Protein AF-A0A2V5ZH54-F1 (afdb_monomer_lite)

Radius of gyration: 25.04 Å; chains: 1; bounding box: 66×65×65 Å

Foldseek 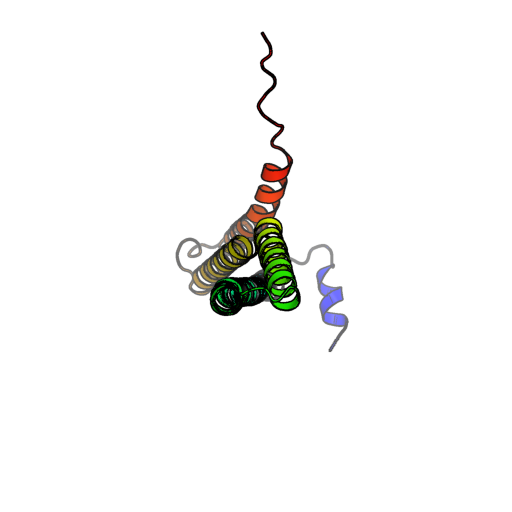3Di:
DDPVVVVVVPDPPDDQDLVNCCPPPLVVLLVVLQVLLVVLVVVLVVLVVLLVVLVVVLVVLVVVCPVPPVSVVSSVVSVVSNVVSVVVCVVVVSVVSSVLSVVLSVQSVVLVVCCVVCHPPNVDPCNSVVSVVSNVVSVVVVVVVVVVVVPDDPPDDPDD

Secondary structure (DSSP, 8-state):
--THHHHTT-STT-PPPHHHHIIIIIIHHHHHHHHHHHHHHHHHHHHHHHHHHHHHHHHHHHHH-TT-HHHHHHHHHHHHHHHHHHHHHHHH-HHHHHHHHHHHHHHHHHHHHHHHTT-TTSSSTTHHHHHHHHHHHHHHHHHHHHHHHHS---------

pLDDT: mean 86.85, std 17.22, range [42.19, 98.62]

Structure (mmCIF, N/CA/C/O backbone):
data_AF-A0A2V5ZH54-F1
#
_entry.id   AF-A0A2V5ZH54-F1
#
loop_
_atom_site.group_PDB
_atom_site.id
_atom_site.type_symbol
_atom_site.label_atom_id
_atom_site.label_alt_id
_atom_site.label_comp_id
_atom_site.label_asym_id
_atom_site.label_entity_id
_atom_site.label_seq_id
_atom_site.pdbx_PDB_ins_code
_atom_site.Cartn_x
_atom_site.Cartn_y
_atom_site.Cartn_z
_atom_site.occupancy
_atom_site.B_iso_or_equiv
_atom_site.auth_seq_id
_atom_site.auth_comp_id
_atom_site.auth_asym_id
_atom_site.auth_atom_id
_atom_site.pdbx_PDB_model_num
ATOM 1 N N . MET A 1 1 ? -28.033 -23.409 -1.731 1.00 43.50 1 MET A N 1
ATOM 2 C CA . MET A 1 1 ? -27.092 -22.358 -1.282 1.00 43.50 1 MET A CA 1
ATOM 3 C C . MET A 1 1 ? -27.855 -21.064 -1.415 1.00 43.50 1 MET A C 1
ATOM 5 O O . MET A 1 1 ? -27.975 -20.518 -2.506 1.00 43.50 1 MET A O 1
ATOM 9 N N . ASP A 1 2 ? -28.596 -20.786 -0.355 1.00 44.28 2 ASP A N 1
ATOM 10 C CA . ASP A 1 2 ? -30.007 -20.443 -0.462 1.00 44.28 2 ASP A CA 1
ATOM 11 C C . ASP A 1 2 ? -30.220 -18.938 -0.367 1.00 44.28 2 ASP A C 1
ATOM 13 O O . ASP A 1 2 ? -29.663 -18.270 0.501 1.00 44.28 2 ASP A O 1
ATOM 17 N N . ALA A 1 3 ? -31.057 -18.417 -1.265 1.00 47.09 3 ALA A N 1
ATOM 18 C CA . ALA A 1 3 ? -31.504 -17.024 -1.285 1.00 47.09 3 ALA A CA 1
ATOM 19 C C . ALA A 1 3 ? -32.241 -16.607 0.010 1.00 47.09 3 ALA A C 1
ATOM 21 O O . ALA A 1 3 ? -32.460 -15.423 0.240 1.00 47.09 3 ALA A O 1
ATOM 22 N N . GLU A 1 4 ? -32.568 -17.572 0.872 1.00 47.06 4 GLU A N 1
ATOM 23 C CA . GLU A 1 4 ? -33.178 -17.394 2.192 1.00 47.06 4 GLU A CA 1
ATOM 24 C C . GLU A 1 4 ? -32.243 -16.736 3.220 1.00 47.06 4 GLU A C 1
ATOM 26 O O . GLU A 1 4 ? -32.725 -16.087 4.141 1.00 47.06 4 GLU A O 1
ATOM 31 N N . SER A 1 5 ? -30.911 -16.831 3.072 1.00 56.66 5 SER A N 1
ATOM 32 C CA . SER A 1 5 ? -29.993 -16.246 4.068 1.00 56.66 5 SER A CA 1
ATOM 33 C C . SER A 1 5 ? -29.787 -14.736 3.908 1.00 56.66 5 SER A C 1
ATOM 35 O O . SER A 1 5 ? -29.202 -14.108 4.786 1.00 56.66 5 SER A O 1
ATOM 37 N N . GLN A 1 6 ? -30.184 -14.164 2.768 1.00 48.84 6 GLN A N 1
ATOM 38 C CA . GLN A 1 6 ? -29.915 -12.763 2.430 1.00 48.84 6 GLN A CA 1
ATOM 39 C C . GLN A 1 6 ? -31.154 -11.869 2.619 1.00 48.84 6 GLN A C 1
ATOM 41 O O . GLN A 1 6 ? -31.005 -10.670 2.842 1.00 48.84 6 GLN A O 1
ATOM 46 N N . ASP A 1 7 ? -32.356 -12.456 2.596 1.00 47.50 7 ASP A N 1
ATOM 47 C CA . ASP A 1 7 ? -33.642 -11.765 2.790 1.00 47.50 7 ASP A CA 1
ATOM 48 C C . ASP A 1 7 ? -33.967 -11.523 4.286 1.00 47.50 7 ASP A C 1
ATOM 50 O O . ASP A 1 7 ? -34.613 -10.542 4.649 1.00 47.50 7 ASP A O 1
ATOM 54 N N . ASP A 1 8 ? -33.409 -12.344 5.185 1.00 54.69 8 ASP A N 1
ATOM 55 C CA . ASP A 1 8 ? -33.613 -12.282 6.648 1.00 54.69 8 ASP A CA 1
ATOM 56 C C . ASP A 1 8 ? -32.765 -11.202 7.371 1.00 54.69 8 ASP A C 1
ATOM 58 O O . ASP A 1 8 ? -32.736 -11.112 8.603 1.00 54.69 8 ASP A O 1
ATOM 62 N N . LEU A 1 9 ? -32.038 -10.379 6.607 1.00 53.84 9 LEU A N 1
ATOM 63 C CA . LEU A 1 9 ? -31.198 -9.278 7.103 1.00 53.84 9 LEU A CA 1
ATOM 64 C C . LEU A 1 9 ? -31.911 -7.916 7.092 1.00 53.84 9 LEU A C 1
ATOM 66 O O . LEU A 1 9 ? -31.416 -6.958 7.683 1.00 53.84 9 LEU A O 1
ATOM 70 N N . LEU A 1 10 ? -33.066 -7.813 6.425 1.00 57.06 10 LEU A N 1
ATOM 71 C CA . LEU A 1 10 ? -33.800 -6.555 6.227 1.00 57.06 10 LEU A CA 1
ATOM 72 C C . LEU A 1 10 ? -35.164 -6.520 6.931 1.00 57.06 10 LEU A C 1
ATOM 74 O O . LEU A 1 10 ? -35.981 -5.643 6.650 1.00 57.06 10 LEU A O 1
ATOM 78 N N . THR A 1 11 ? -35.423 -7.423 7.880 1.00 58.44 11 THR A N 1
ATOM 79 C CA . THR A 1 11 ? -36.588 -7.308 8.769 1.00 58.44 11 THR A CA 1
ATOM 80 C C . THR A 1 11 ? -36.415 -6.112 9.714 1.00 58.44 11 THR A C 1
ATOM 82 O O . THR A 1 11 ? -35.468 -6.106 10.511 1.00 58.44 11 THR A O 1
ATOM 85 N N . PRO A 1 12 ? -37.312 -5.106 9.689 1.00 50.66 12 PRO A N 1
ATOM 86 C CA . PRO A 1 12 ? -37.247 -3.977 10.610 1.00 50.66 12 PRO A CA 1
ATOM 87 C C . PRO A 1 12 ? -37.310 -4.473 12.064 1.00 50.66 12 PRO A C 1
ATOM 89 O O . PRO A 1 12 ? -38.326 -5.022 12.484 1.00 50.66 12 PRO A O 1
ATOM 92 N N . GLY A 1 13 ? -36.226 -4.296 12.830 1.00 61.19 13 GLY A N 1
ATOM 93 C CA . GLY A 1 13 ? -36.167 -4.614 14.266 1.00 61.19 13 GLY A CA 1
ATOM 94 C C . GLY A 1 13 ? -35.288 -5.803 14.683 1.00 61.19 13 GLY A C 1
ATOM 95 O O . GLY A 1 13 ? -35.139 -6.024 15.884 1.00 61.19 13 GLY A O 1
ATOM 96 N N . LYS A 1 14 ? -34.666 -6.544 13.754 1.00 64.19 14 LYS A N 1
ATOM 97 C CA . LYS A 1 14 ? -33.682 -7.585 14.108 1.00 64.19 14 LYS A CA 1
ATOM 98 C C . LYS A 1 14 ? -32.332 -6.935 14.431 1.00 64.19 14 LYS A C 1
ATOM 100 O O . LYS A 1 14 ? -31.718 -6.310 13.571 1.00 64.19 14 LYS A O 1
ATOM 105 N N . MET A 1 15 ? -31.882 -7.048 15.681 1.00 76.19 15 MET A N 1
ATOM 106 C CA . MET A 1 15 ? -30.532 -6.624 16.066 1.00 76.19 15 MET A CA 1
ATOM 107 C C . MET A 1 15 ? -29.517 -7.666 15.592 1.00 76.19 15 MET A C 1
ATOM 109 O O . MET A 1 15 ? -29.672 -8.849 15.893 1.00 76.19 15 MET A O 1
ATOM 113 N N . ILE A 1 16 ? -28.488 -7.222 14.867 1.00 84.75 16 ILE A N 1
ATOM 114 C CA . ILE A 1 16 ? -27.395 -8.081 14.391 1.00 84.75 16 ILE A CA 1
ATOM 115 C C . ILE A 1 16 ? -26.614 -8.603 15.603 1.00 84.75 16 ILE A C 1
ATOM 117 O O . ILE A 1 16 ? -26.221 -7.829 16.479 1.00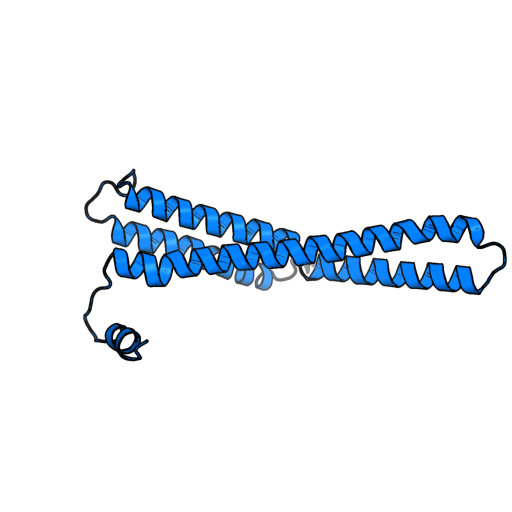 84.75 16 ILE A O 1
ATOM 121 N N . SER A 1 17 ? -26.392 -9.917 15.657 1.00 90.50 17 SER A N 1
ATOM 122 C CA . SER A 1 17 ? -25.591 -10.532 16.724 1.00 90.50 17 SER A CA 1
ATOM 123 C C . SER A 1 17 ? -24.091 -10.259 16.548 1.00 90.50 17 SER A C 1
ATOM 125 O O . SER A 1 17 ? -23.629 -9.909 15.462 1.00 90.50 17 SER A O 1
ATOM 127 N N . ALA A 1 18 ? -23.299 -10.449 17.608 1.00 91.25 18 ALA A N 1
ATOM 128 C CA . ALA A 1 18 ? -21.847 -10.279 17.527 1.00 91.25 18 ALA A CA 1
ATOM 129 C C . ALA A 1 18 ? -21.210 -11.196 16.470 1.00 91.25 18 ALA A C 1
ATOM 131 O 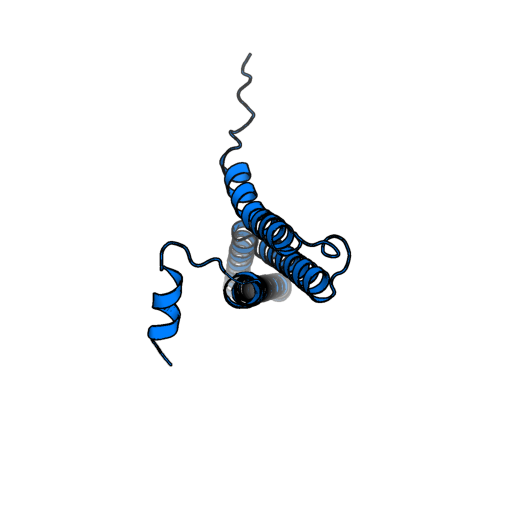O . ALA A 1 18 ? -20.409 -10.732 15.660 1.00 91.25 18 ALA A O 1
ATOM 132 N N . ASP A 1 19 ? -21.602 -12.470 16.446 1.00 92.25 19 ASP A N 1
ATOM 133 C CA . ASP A 1 19 ? -21.070 -13.457 15.502 1.00 92.25 19 ASP A CA 1
ATOM 134 C C . ASP A 1 19 ? -21.444 -13.109 14.059 1.00 92.25 19 ASP A C 1
ATOM 136 O O . ASP A 1 19 ? -20.606 -13.153 13.159 1.00 92.25 19 ASP A O 1
ATOM 140 N N . GLU A 1 20 ? -22.689 -12.680 13.846 1.00 93.31 20 GLU A N 1
ATOM 141 C CA . GLU A 1 20 ? -23.180 -12.255 12.537 1.00 93.31 20 GLU A CA 1
ATOM 142 C C . GLU A 1 20 ? -22.436 -11.018 12.021 1.00 93.31 20 GLU A C 1
ATOM 144 O O . GLU A 1 20 ? -22.013 -10.989 10.866 1.00 93.31 20 GLU A O 1
ATOM 149 N N . TYR A 1 21 ? -22.192 -10.029 12.887 1.00 94.56 21 TYR A N 1
ATOM 150 C CA . TYR A 1 21 ? -21.379 -8.863 12.546 1.00 94.56 21 TYR A CA 1
ATOM 151 C C . TYR A 1 21 ? -19.931 -9.250 12.212 1.00 94.56 21 TYR A C 1
ATOM 153 O O . TYR A 1 21 ? -19.354 -8.754 11.240 1.00 94.56 21 TYR A O 1
ATOM 161 N N . ILE A 1 22 ? -19.325 -10.141 13.003 1.00 95.50 22 ILE A N 1
ATOM 162 C CA . ILE A 1 22 ? -17.949 -10.589 12.771 1.00 95.50 22 ILE A CA 1
ATOM 163 C C . ILE A 1 22 ? -17.827 -11.280 11.414 1.00 95.50 22 ILE A C 1
ATOM 165 O O . ILE A 1 22 ? -16.897 -10.975 10.667 1.00 95.50 22 ILE A O 1
ATOM 169 N N . GLU A 1 23 ? -18.752 -12.175 11.079 1.00 93.56 23 GLU A N 1
ATOM 170 C CA . GLU A 1 23 ? -18.702 -12.908 9.817 1.00 93.56 23 GLU A CA 1
ATOM 171 C C . GLU A 1 23 ? -19.049 -12.025 8.617 1.00 93.56 23 GLU A C 1
ATOM 173 O O . GLU A 1 23 ? -18.247 -11.899 7.695 1.00 93.56 23 GLU A O 1
ATOM 178 N N . GLN A 1 24 ? -20.202 -11.356 8.633 1.00 91.69 24 GLN A N 1
ATOM 179 C CA . GLN A 1 24 ? -20.706 -10.654 7.448 1.00 91.69 24 GLN A CA 1
ATOM 180 C C . GLN A 1 24 ? -20.033 -9.302 7.205 1.00 91.69 24 GLN A C 1
ATOM 182 O O . GLN A 1 24 ? -20.015 -8.804 6.081 1.00 91.69 24 GLN A O 1
ATOM 187 N N . ARG A 1 25 ? -19.510 -8.655 8.254 1.00 94.31 25 ARG A N 1
ATOM 188 C CA . ARG A 1 25 ? -18.905 -7.324 8.136 1.00 94.31 25 ARG A CA 1
ATOM 189 C C . ARG A 1 25 ? -17.406 -7.382 8.349 1.00 94.31 25 ARG A C 1
ATOM 191 O O . ARG A 1 25 ? -16.653 -7.014 7.453 1.00 94.31 25 ARG A O 1
ATOM 198 N N . LEU A 1 26 ? -16.949 -7.822 9.518 1.00 96.69 26 LEU A N 1
ATOM 199 C CA . LEU A 1 26 ? -15.537 -7.692 9.884 1.00 96.69 26 LEU A CA 1
ATOM 200 C C . LEU A 1 26 ? -14.624 -8.598 9.042 1.00 96.69 26 LEU A C 1
ATOM 202 O O . LEU A 1 26 ? -13.627 -8.120 8.496 1.00 96.69 26 LEU A O 1
ATOM 206 N N . ASN A 1 27 ? -14.968 -9.878 8.890 1.00 97.56 27 ASN A N 1
ATOM 207 C CA . ASN A 1 27 ? -14.181 -10.837 8.109 1.00 97.56 27 ASN A CA 1
ATOM 208 C C . ASN A 1 27 ? -14.148 -10.483 6.621 1.00 97.56 27 ASN A C 1
ATOM 210 O O . ASN A 1 27 ? -13.087 -10.574 5.992 1.00 97.56 27 ASN A O 1
ATOM 214 N N . ASP A 1 28 ? -15.274 -10.030 6.075 1.00 96.56 28 ASP A N 1
ATOM 215 C CA . ASP A 1 28 ? -15.367 -9.573 4.691 1.00 96.56 28 ASP A CA 1
ATOM 216 C C . ASP A 1 28 ? -14.467 -8.359 4.438 1.00 96.56 28 ASP A C 1
ATOM 218 O O . ASP A 1 28 ? -13.713 -8.339 3.460 1.00 96.56 28 ASP A O 1
ATOM 222 N N . GLN A 1 29 ? -14.463 -7.378 5.349 1.00 96.94 29 GLN A N 1
ATOM 223 C CA . GLN A 1 29 ? -13.572 -6.220 5.244 1.00 96.94 29 GLN A CA 1
ATOM 224 C C . GLN A 1 29 ? -12.098 -6.625 5.355 1.00 96.94 29 GLN A C 1
ATOM 226 O O . GLN A 1 29 ? -11.299 -6.238 4.501 1.00 96.94 29 GLN A O 1
ATOM 231 N N . ILE A 1 30 ? -11.730 -7.452 6.340 1.00 97.94 30 ILE A N 1
ATOM 232 C CA . ILE A 1 30 ? -10.358 -7.972 6.481 1.00 97.94 30 ILE A CA 1
ATOM 233 C C . ILE A 1 30 ? -9.905 -8.648 5.179 1.00 97.94 30 ILE A C 1
ATOM 235 O O . ILE A 1 30 ? -8.837 -8.332 4.650 1.00 97.94 30 ILE A O 1
ATOM 239 N N . SER A 1 31 ? -10.737 -9.537 4.634 1.00 97.75 31 SER A N 1
ATOM 240 C CA . SER A 1 31 ? -10.437 -10.296 3.416 1.00 97.75 31 SER A CA 1
ATOM 241 C C . SER A 1 31 ? -10.290 -9.390 2.195 1.00 97.75 31 SER A C 1
ATOM 243 O O . SER A 1 31 ? -9.390 -9.586 1.368 1.00 97.75 31 SER A O 1
ATOM 245 N N . TRP A 1 32 ? -11.147 -8.373 2.079 1.00 96.56 32 TRP A N 1
ATOM 246 C CA . TRP A 1 32 ? -11.064 -7.382 1.012 1.00 96.56 32 TRP A CA 1
ATOM 247 C C . TRP A 1 32 ? -9.747 -6.605 1.074 1.00 96.56 32 TRP A C 1
ATOM 249 O O . TRP A 1 32 ? -9.029 -6.544 0.070 1.00 96.56 32 TRP A O 1
ATOM 259 N N . TYR A 1 33 ? -9.390 -6.078 2.249 1.00 96.50 33 TYR A N 1
ATOM 260 C CA . TYR A 1 33 ? -8.162 -5.311 2.453 1.00 96.50 33 TYR A CA 1
ATOM 261 C C . TYR A 1 33 ? -6.901 -6.147 2.221 1.00 96.50 33 TYR A C 1
ATOM 263 O O . TYR A 1 33 ? -5.999 -5.704 1.503 1.00 96.50 33 TYR A O 1
ATOM 271 N N . ASP A 1 34 ? -6.853 -7.378 2.733 1.00 97.31 34 ASP A N 1
ATOM 272 C CA . ASP A 1 34 ? -5.726 -8.292 2.518 1.00 97.31 34 ASP A CA 1
ATOM 273 C C . ASP A 1 34 ? -5.533 -8.598 1.025 1.00 97.31 34 ASP A C 1
ATOM 275 O O . ASP A 1 34 ? -4.432 -8.457 0.475 1.00 97.31 34 ASP A O 1
ATOM 279 N N . ARG A 1 35 ? -6.615 -8.951 0.318 1.00 97.50 35 ARG A N 1
ATOM 280 C CA . ARG A 1 35 ? -6.562 -9.241 -1.122 1.00 97.50 35 ARG A CA 1
ATOM 281 C C . ARG A 1 35 ? -6.165 -8.007 -1.931 1.00 97.50 35 ARG A C 1
ATOM 283 O O . ARG A 1 35 ? -5.374 -8.108 -2.881 1.00 97.50 35 ARG A O 1
ATOM 290 N N . LYS A 1 36 ? -6.702 -6.837 -1.579 1.00 94.75 36 LYS A N 1
ATOM 291 C CA . LYS A 1 36 ? -6.394 -5.570 -2.248 1.00 94.75 36 LYS A CA 1
ATOM 292 C C . LYS A 1 36 ? -4.938 -5.169 -2.015 1.00 94.75 36 LYS A C 1
ATOM 294 O O . LYS A 1 36 ? -4.274 -4.768 -2.976 1.00 94.75 36 LYS A O 1
ATOM 299 N N . SER A 1 37 ? -4.415 -5.347 -0.802 1.00 96.06 37 SER A N 1
ATOM 300 C CA . SER A 1 37 ? -2.997 -5.152 -0.491 1.00 96.06 37 SER A CA 1
ATOM 301 C C . SER A 1 37 ? -2.118 -6.056 -1.355 1.00 96.06 37 SER A C 1
ATOM 303 O O . SER A 1 37 ? -1.254 -5.563 -2.085 1.00 96.06 37 SER A O 1
ATOM 305 N N . GLY A 1 38 ? -2.398 -7.364 -1.378 1.00 97.31 38 GLY A N 1
ATOM 306 C CA . GLY A 1 38 ? -1.635 -8.329 -2.174 1.00 97.31 38 GLY A CA 1
ATOM 307 C C . GLY A 1 38 ? -1.625 -8.000 -3.670 1.00 97.31 38 GLY A C 1
ATOM 308 O O . GLY A 1 38 ? -0.578 -8.045 -4.319 1.00 97.31 38 GLY A O 1
ATOM 309 N N . THR A 1 39 ? -2.771 -7.581 -4.210 1.00 96.62 39 THR A N 1
ATOM 310 C CA . THR A 1 39 ? -2.893 -7.179 -5.619 1.00 96.62 39 THR A CA 1
ATOM 311 C C . THR A 1 39 ? -2.028 -5.955 -5.933 1.00 96.62 39 THR A C 1
ATOM 313 O O . THR A 1 39 ? -1.252 -5.981 -6.888 1.00 96.62 39 THR A O 1
ATOM 316 N N . ASN A 1 40 ? -2.104 -4.898 -5.116 1.00 95.31 40 ASN A N 1
ATOM 317 C CA . ASN A 1 40 ? -1.290 -3.690 -5.301 1.00 95.31 40 ASN A CA 1
ATOM 318 C C . ASN A 1 40 ? 0.208 -3.984 -5.165 1.00 95.31 40 ASN A C 1
ATOM 320 O O . ASN A 1 40 ? 1.009 -3.514 -5.975 1.00 95.31 40 ASN A O 1
ATOM 324 N N . GLN A 1 41 ? 0.587 -4.812 -4.190 1.00 98.12 41 GLN A N 1
ATOM 325 C CA . GLN A 1 41 ? 1.972 -5.216 -3.987 1.00 98.12 41 GLN A CA 1
ATOM 326 C C . GLN A 1 41 ? 2.521 -5.973 -5.206 1.00 98.12 41 GLN A C 1
ATOM 328 O O . GLN A 1 41 ? 3.649 -5.720 -5.638 1.00 98.12 41 GLN A O 1
ATOM 333 N N . LEU A 1 42 ? 1.735 -6.890 -5.779 1.00 98.06 42 LEU A N 1
ATOM 334 C CA . LEU A 1 42 ? 2.128 -7.658 -6.958 1.00 98.06 42 LEU A CA 1
ATOM 335 C C . LEU A 1 42 ? 2.319 -6.755 -8.182 1.00 98.06 42 LEU A C 1
ATOM 337 O O . LEU A 1 42 ? 3.346 -6.854 -8.855 1.00 98.06 42 LEU A O 1
ATOM 341 N N . TRP A 1 43 ? 1.366 -5.862 -8.459 1.00 97.88 43 TRP A N 1
ATOM 342 C CA . TRP A 1 43 ? 1.470 -4.915 -9.572 1.00 97.88 43 TRP A CA 1
ATOM 343 C C . 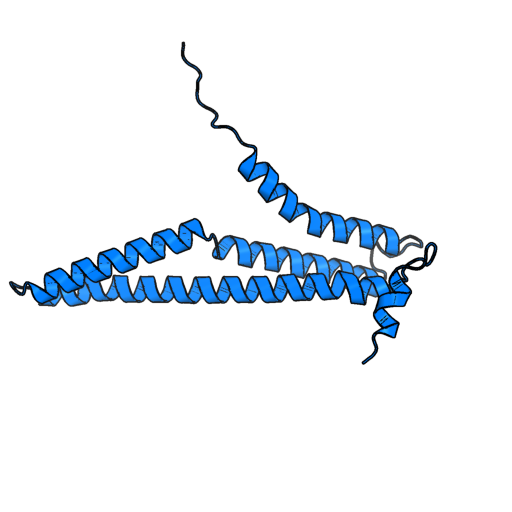TRP A 1 43 ? 2.656 -3.968 -9.414 1.00 97.88 43 TRP A C 1
ATOM 345 O O . TRP A 1 43 ? 3.414 -3.788 -10.367 1.00 97.88 43 TRP A O 1
ATOM 355 N N . PHE A 1 44 ? 2.877 -3.439 -8.207 1.00 97.75 44 PHE A N 1
ATOM 356 C CA . PHE A 1 44 ? 4.033 -2.598 -7.914 1.00 97.75 44 PHE A CA 1
ATOM 357 C C . PHE A 1 44 ? 5.345 -3.327 -8.214 1.00 97.75 44 PHE A C 1
ATOM 359 O O . PHE A 1 44 ? 6.180 -2.815 -8.957 1.00 97.75 44 PHE A O 1
ATOM 366 N N . LYS A 1 45 ? 5.515 -4.546 -7.681 1.00 97.81 45 LYS A N 1
ATOM 367 C CA . LYS A 1 45 ? 6.731 -5.346 -7.884 1.00 97.81 45 LYS A CA 1
ATOM 368 C C . LYS A 1 45 ? 6.958 -5.673 -9.360 1.00 97.81 45 LYS A C 1
ATOM 370 O O . LYS A 1 45 ? 8.089 -5.581 -9.822 1.00 97.81 45 LYS A O 1
ATOM 375 N N . ARG A 1 46 ? 5.900 -6.014 -10.105 1.00 98.31 46 ARG A N 1
ATOM 376 C CA . ARG A 1 46 ? 5.983 -6.310 -11.546 1.00 98.31 46 ARG A CA 1
ATOM 377 C C . ARG A 1 46 ? 6.431 -5.098 -12.357 1.00 98.31 46 ARG A C 1
ATOM 379 O O . ARG A 1 46 ? 7.374 -5.216 -13.133 1.00 98.31 46 ARG A O 1
ATOM 386 N N . LEU A 1 47 ? 5.789 -3.946 -12.154 1.00 98.00 47 LEU A N 1
ATOM 387 C CA . LEU A 1 47 ? 6.145 -2.706 -12.845 1.00 98.00 47 LEU A CA 1
ATOM 388 C C . LEU A 1 47 ? 7.567 -2.267 -12.491 1.00 98.00 47 LEU A C 1
ATOM 390 O O . LEU A 1 47 ? 8.368 -2.016 -13.385 1.00 98.00 47 LEU A O 1
ATOM 394 N N . ARG A 1 48 ? 7.916 -2.263 -11.200 1.00 98.31 48 ARG A N 1
ATOM 395 C CA . ARG A 1 48 ? 9.256 -1.877 -10.750 1.00 98.31 48 ARG A CA 1
ATOM 396 C C . ARG A 1 48 ? 10.338 -2.804 -11.304 1.00 98.31 48 ARG A C 1
ATOM 398 O O . ARG A 1 48 ? 11.393 -2.337 -11.711 1.00 98.31 48 ARG A O 1
ATOM 405 N N . PHE A 1 49 ? 10.081 -4.110 -11.354 1.00 98.56 49 PHE A N 1
ATOM 406 C CA . PHE A 1 49 ? 11.013 -5.060 -11.955 1.00 98.56 49 PHE A CA 1
ATOM 407 C C . PHE A 1 49 ? 11.193 -4.810 -13.459 1.00 98.56 49 PHE A C 1
ATOM 409 O O . PHE A 1 49 ? 12.324 -4.762 -13.935 1.00 98.56 49 PHE A O 1
ATOM 416 N N . ALA A 1 50 ? 10.099 -4.596 -14.198 1.00 98.31 50 ALA A N 1
ATOM 417 C CA . ALA A 1 50 ? 10.156 -4.291 -15.627 1.00 98.31 50 ALA A CA 1
ATOM 418 C C . ALA A 1 50 ? 10.935 -2.995 -15.917 1.00 98.31 50 ALA A C 1
ATOM 420 O O . ALA A 1 50 ? 11.752 -2.965 -16.835 1.00 98.31 50 ALA A O 1
ATOM 421 N N . GLU A 1 51 ? 10.734 -1.953 -15.107 1.00 98.56 51 GLU A N 1
ATOM 422 C CA . GLU A 1 51 ? 11.486 -0.696 -15.182 1.00 98.56 51 GLU A CA 1
ATOM 423 C C . GLU A 1 51 ? 12.987 -0.911 -14.957 1.00 98.56 51 GLU A C 1
ATOM 425 O O . GLU A 1 51 ? 13.793 -0.435 -15.751 1.00 98.56 51 GLU A O 1
ATOM 430 N N . ILE A 1 52 ? 13.368 -1.665 -13.917 1.00 98.50 52 ILE A N 1
ATOM 431 C CA . ILE A 1 52 ? 14.774 -1.968 -13.608 1.00 98.50 52 ILE A CA 1
ATOM 432 C C . ILE A 1 52 ? 15.432 -2.722 -14.765 1.00 98.50 52 ILE A C 1
ATOM 434 O O . ILE A 1 52 ? 16.541 -2.378 -15.170 1.00 98.50 52 ILE A O 1
ATOM 438 N N . VAL A 1 53 ? 14.754 -3.730 -15.323 1.00 98.50 53 VAL A N 1
ATOM 439 C CA . VAL A 1 53 ? 15.273 -4.500 -16.462 1.00 98.50 53 VAL A CA 1
ATOM 440 C C . VAL A 1 53 ? 15.443 -3.603 -17.690 1.00 98.50 53 VAL A C 1
ATOM 442 O O . VAL A 1 53 ? 16.510 -3.612 -18.301 1.00 98.50 53 VAL A O 1
ATOM 445 N N . ALA A 1 54 ? 14.440 -2.787 -18.026 1.00 98.06 54 ALA A N 1
ATOM 446 C CA . ALA A 1 54 ? 14.524 -1.840 -19.138 1.00 98.06 54 ALA A CA 1
ATOM 447 C C . ALA A 1 54 ? 15.674 -0.836 -18.947 1.00 98.06 54 ALA A C 1
ATOM 449 O O . ALA A 1 54 ? 16.462 -0.615 -19.867 1.00 98.06 54 ALA A O 1
ATOM 450 N N . ALA A 1 55 ? 15.821 -0.288 -17.739 1.00 98.25 55 ALA A N 1
ATOM 451 C CA . ALA A 1 55 ? 16.888 0.643 -17.397 1.00 98.25 55 ALA A CA 1
ATOM 452 C C . ALA A 1 55 ? 18.280 -0.006 -17.460 1.00 98.25 55 ALA A C 1
ATOM 454 O O . ALA A 1 55 ? 19.225 0.640 -17.904 1.00 98.25 55 ALA A O 1
ATOM 455 N N . ALA A 1 56 ? 18.416 -1.278 -17.073 1.00 98.12 56 ALA A N 1
ATOM 456 C CA . ALA A 1 56 ? 19.682 -2.012 -17.120 1.00 98.12 56 ALA A CA 1
ATOM 457 C C . ALA A 1 56 ? 20.116 -2.384 -18.550 1.00 98.12 56 ALA A C 1
ATOM 459 O O . ALA A 1 56 ? 21.313 -2.471 -18.832 1.00 98.12 56 ALA A O 1
ATOM 460 N N . ILE A 1 57 ? 19.167 -2.565 -19.474 1.00 97.75 57 ILE A N 1
ATOM 461 C CA . ILE A 1 57 ? 19.464 -2.846 -20.886 1.00 97.75 57 ILE A CA 1
ATOM 462 C C . ILE A 1 57 ? 20.071 -1.621 -21.586 1.00 97.75 57 ILE A C 1
ATOM 464 O O . ILE A 1 57 ? 20.914 -1.779 -22.468 1.00 97.75 57 ILE A O 1
ATOM 468 N N . ILE A 1 58 ? 19.705 -0.400 -21.185 1.00 97.50 58 ILE A N 1
ATOM 469 C CA . ILE A 1 58 ? 20.220 0.843 -21.785 1.00 97.50 58 ILE A CA 1
ATOM 470 C C . ILE A 1 58 ? 21.760 0.925 -21.764 1.00 97.50 58 ILE A C 1
ATOM 472 O O . ILE A 1 58 ? 22.342 1.058 -22.844 1.00 97.50 58 ILE A O 1
ATOM 476 N N . PRO A 1 59 ? 22.461 0.834 -20.613 1.00 96.75 59 PRO A N 1
ATOM 477 C CA . PRO A 1 59 ? 23.922 0.882 -20.589 1.00 96.75 59 PRO A CA 1
ATOM 478 C C . PRO A 1 59 ? 24.558 -0.318 -21.300 1.00 96.75 59 PRO A C 1
ATOM 480 O O . PRO A 1 59 ? 25.585 -0.147 -21.955 1.00 96.75 59 PRO A O 1
ATOM 483 N N . LEU A 1 60 ? 23.931 -1.501 -21.244 1.00 95.75 60 LEU A N 1
ATOM 484 C CA . LEU A 1 60 ? 24.393 -2.674 -21.988 1.00 95.75 60 LEU A CA 1
ATOM 485 C C . LEU A 1 60 ? 24.409 -2.396 -23.497 1.00 95.75 60 LEU A C 1
ATOM 487 O O . LEU A 1 60 ? 25.436 -2.580 -24.140 1.00 95.75 60 LEU A O 1
ATOM 491 N N . LEU A 1 61 ? 23.302 -1.899 -24.057 1.00 95.56 61 LEU A N 1
ATOM 492 C CA . LEU A 1 61 ? 23.207 -1.537 -25.475 1.00 95.56 61 LEU A CA 1
ATOM 493 C C . LEU A 1 61 ? 24.112 -0.359 -25.836 1.00 95.56 61 LEU A C 1
ATOM 495 O O . LEU A 1 61 ? 24.692 -0.344 -26.921 1.00 95.56 61 LEU A O 1
ATOM 499 N N . SER A 1 62 ? 24.261 0.608 -24.929 1.00 93.94 62 SER A N 1
ATOM 500 C CA . SER A 1 62 ? 25.135 1.768 -25.118 1.00 93.94 62 SER A CA 1
ATOM 501 C C . SER A 1 62 ? 26.581 1.346 -25.401 1.00 93.94 62 SER A C 1
ATOM 503 O O . SER A 1 62 ? 27.205 1.878 -26.319 1.00 93.94 62 SER A O 1
ATOM 505 N N . GLY A 1 63 ? 27.077 0.310 -24.710 1.00 92.69 63 GLY A N 1
ATOM 506 C CA . GLY A 1 63 ? 28.414 -0.250 -24.936 1.00 92.69 63 GLY A CA 1
ATOM 507 C C . GLY A 1 63 ? 28.651 -0.811 -26.346 1.00 92.69 63 GLY A C 1
ATOM 508 O O . GLY A 1 63 ? 29.790 -0.834 -26.805 1.00 92.69 63 GLY A O 1
ATOM 509 N N . PHE A 1 64 ? 27.592 -1.205 -27.062 1.00 91.50 64 PHE A N 1
ATOM 510 C CA . PHE A 1 64 ? 27.668 -1.770 -28.417 1.00 91.50 64 PHE A CA 1
ATOM 511 C C . PHE A 1 64 ? 27.120 -0.834 -29.506 1.00 91.50 64 PHE A C 1
ATOM 513 O O . PHE A 1 64 ? 27.076 -1.214 -30.676 1.00 91.50 64 PHE A O 1
ATOM 520 N N . ALA A 1 65 ? 26.688 0.384 -29.159 1.00 88.12 65 ALA A N 1
ATOM 521 C CA . ALA A 1 65 ? 25.936 1.240 -30.076 1.00 88.12 65 ALA A CA 1
ATOM 522 C C . ALA A 1 65 ? 26.740 1.678 -31.311 1.00 88.12 65 ALA A C 1
ATOM 524 O O . ALA A 1 65 ? 26.188 1.712 -32.412 1.00 88.12 65 ALA A O 1
ATOM 525 N N . GLY A 1 66 ? 28.031 2.001 -31.152 1.00 87.31 66 GLY A N 1
ATOM 526 C CA . GLY A 1 66 ? 28.900 2.456 -32.244 1.00 87.31 66 GLY A CA 1
ATOM 527 C C . GLY A 1 66 ? 28.217 3.485 -33.163 1.00 87.31 66 GLY A C 1
ATOM 528 O O . GLY A 1 66 ? 27.654 4.484 -32.707 1.00 87.31 66 GLY A O 1
ATOM 529 N N . GLN A 1 67 ? 28.218 3.216 -34.474 1.00 87.75 67 GLN A N 1
ATOM 530 C CA . GLN A 1 67 ? 27.441 3.980 -35.464 1.00 87.75 67 GLN A CA 1
ATOM 531 C C . GLN A 1 67 ? 26.086 3.339 -35.827 1.00 87.75 67 GLN A C 1
ATOM 533 O O . GLN A 1 67 ? 25.377 3.855 -36.688 1.00 87.75 67 GLN A O 1
ATOM 538 N N . SER A 1 68 ? 25.689 2.246 -35.169 1.00 94.69 68 SER A N 1
ATOM 539 C CA . SER A 1 68 ? 24.446 1.536 -35.478 1.00 94.69 68 SER A CA 1
ATOM 540 C C . SER A 1 68 ? 23.220 2.358 -35.080 1.00 94.69 68 SER A C 1
ATOM 542 O O . SER A 1 68 ? 22.928 2.553 -33.897 1.00 94.69 68 SER A O 1
ATOM 544 N N . LEU A 1 69 ? 22.468 2.825 -36.079 1.00 94.38 69 LEU A N 1
ATOM 545 C CA . LEU A 1 69 ? 21.221 3.559 -35.863 1.00 94.38 69 LEU A CA 1
ATOM 546 C C . LEU A 1 69 ? 20.175 2.695 -35.140 1.00 94.38 69 LEU A C 1
ATOM 548 O O . LEU A 1 69 ? 19.489 3.187 -34.248 1.00 94.38 69 LEU A O 1
ATOM 552 N N . SER A 1 70 ? 20.101 1.401 -35.457 1.00 95.38 70 SER A N 1
ATOM 553 C CA . SER A 1 70 ? 19.143 0.473 -34.848 1.00 95.38 70 SER A CA 1
ATOM 554 C C . SER A 1 70 ? 19.336 0.344 -33.334 1.00 95.38 70 SER A C 1
ATOM 556 O O . SER A 1 70 ? 18.359 0.354 -32.590 1.00 95.38 70 SER A O 1
ATOM 558 N N . ILE A 1 71 ? 20.588 0.290 -32.858 1.00 95.56 71 ILE A N 1
ATOM 559 C CA . ILE A 1 71 ? 20.878 0.216 -31.415 1.00 95.56 71 ILE A CA 1
ATOM 560 C C . ILE A 1 71 ? 20.513 1.536 -30.724 1.00 95.56 71 ILE A C 1
ATOM 562 O O . ILE A 1 71 ? 19.932 1.521 -29.640 1.00 95.56 71 ILE A O 1
ATOM 566 N N . LYS A 1 72 ? 20.774 2.682 -31.366 1.00 95.62 72 LYS A N 1
ATOM 567 C CA . LYS A 1 72 ? 20.378 4.001 -30.841 1.00 95.62 72 LYS A CA 1
ATOM 568 C C . LYS A 1 72 ? 18.857 4.137 -30.715 1.00 95.62 72 LYS A C 1
ATOM 570 O O . LYS A 1 72 ? 18.378 4.632 -29.698 1.00 95.62 72 LYS A O 1
ATOM 575 N N . ILE A 1 73 ? 18.102 3.653 -31.706 1.00 97.19 73 ILE A N 1
ATOM 576 C CA . ILE A 1 73 ? 16.632 3.613 -31.651 1.00 97.19 73 ILE A CA 1
ATOM 577 C C . ILE A 1 73 ? 16.162 2.703 -30.511 1.00 97.19 73 ILE A C 1
ATOM 579 O O . ILE A 1 73 ? 15.280 3.097 -29.752 1.00 97.19 73 ILE A O 1
ATOM 583 N N . ALA A 1 74 ? 16.772 1.524 -30.341 1.00 96.75 74 ALA A N 1
ATOM 584 C CA . ALA A 1 74 ? 16.433 0.615 -29.247 1.00 96.75 74 ALA A CA 1
ATOM 585 C C . ALA A 1 74 ? 16.668 1.257 -27.869 1.00 96.75 74 ALA A C 1
ATOM 587 O O . ALA A 1 74 ? 15.792 1.191 -27.011 1.00 96.75 74 ALA A O 1
ATOM 588 N N . ILE A 1 75 ? 17.801 1.942 -27.673 1.00 97.69 75 ILE A N 1
ATOM 589 C CA . ILE A 1 75 ? 18.088 2.706 -26.447 1.00 97.69 75 ILE A CA 1
ATOM 590 C C . ILE A 1 75 ? 16.995 3.750 -26.185 1.00 97.69 75 ILE A C 1
ATOM 592 O O . ILE A 1 75 ? 16.470 3.821 -25.073 1.00 97.69 75 ILE A O 1
ATOM 596 N N . GLY A 1 76 ? 16.619 4.525 -27.208 1.00 97.62 76 GLY A N 1
ATOM 597 C CA . GLY A 1 76 ? 15.539 5.508 -27.105 1.00 97.62 76 GLY A CA 1
ATOM 598 C C . GLY A 1 76 ? 14.201 4.871 -26.719 1.00 97.62 76 GLY A C 1
ATOM 599 O O . GLY A 1 76 ? 13.523 5.363 -25.819 1.00 97.62 76 GLY A O 1
ATOM 600 N N . ALA A 1 77 ? 13.853 3.736 -27.331 1.00 98.12 77 ALA A N 1
ATOM 601 C CA . ALA A 1 77 ? 12.637 2.992 -27.014 1.00 98.12 77 ALA A CA 1
ATOM 602 C C . ALA A 1 77 ? 12.619 2.497 -25.557 1.00 98.12 77 ALA A C 1
ATOM 604 O O . ALA A 1 77 ? 11.615 2.676 -24.868 1.00 98.12 77 ALA A O 1
ATOM 605 N N . PHE A 1 78 ? 13.728 1.947 -25.048 1.00 98.12 78 PHE A N 1
ATOM 606 C CA . PHE A 1 78 ? 13.835 1.574 -23.632 1.00 98.12 78 PHE A CA 1
ATOM 607 C C . PHE A 1 78 ? 13.716 2.787 -22.705 1.00 98.12 78 PHE A C 1
ATOM 609 O O . PHE A 1 78 ? 13.050 2.691 -21.677 1.00 98.12 78 PHE A O 1
ATOM 616 N N . GLY A 1 79 ? 14.282 3.938 -23.081 1.00 98.38 79 GLY A N 1
ATOM 617 C CA . GLY A 1 79 ? 14.108 5.190 -22.340 1.00 98.38 79 GLY A CA 1
ATOM 618 C C . GLY A 1 79 ? 12.638 5.611 -22.224 1.00 98.38 79 GLY A C 1
ATOM 619 O O . GLY A 1 79 ? 12.184 5.962 -21.136 1.00 98.38 79 GLY A O 1
ATOM 620 N N . VAL A 1 80 ? 11.870 5.498 -23.314 1.00 98.50 80 VAL A N 1
ATOM 621 C CA . VAL A 1 80 ? 10.417 5.750 -23.305 1.00 98.50 80 VAL A CA 1
ATOM 622 C C . VAL A 1 80 ? 9.694 4.763 -22.387 1.00 98.50 80 VAL A C 1
ATOM 624 O O . VAL A 1 80 ? 8.866 5.180 -21.579 1.00 98.50 80 VAL A O 1
ATOM 627 N N . VAL A 1 81 ? 10.022 3.469 -22.457 1.00 98.44 81 VAL A N 1
ATOM 628 C CA . VAL A 1 81 ? 9.425 2.439 -21.588 1.00 98.44 81 VAL A CA 1
ATOM 629 C C . VAL A 1 81 ? 9.690 2.734 -20.110 1.00 98.44 81 VAL A C 1
ATOM 631 O O . VAL A 1 81 ? 8.757 2.688 -19.309 1.00 98.44 81 VAL A O 1
ATOM 634 N N . VAL A 1 82 ? 10.930 3.083 -19.747 1.00 98.62 82 VAL A N 1
ATOM 635 C CA . VAL A 1 82 ? 11.291 3.467 -18.372 1.00 98.62 82 VAL A CA 1
ATOM 636 C C . VAL A 1 82 ? 10.467 4.670 -17.917 1.00 98.62 82 VAL A C 1
ATOM 638 O O . VAL A 1 82 ? 9.842 4.605 -16.861 1.00 98.62 82 VAL A O 1
ATOM 641 N N . ALA A 1 83 ? 10.400 5.734 -18.725 1.00 98.56 83 ALA A N 1
ATOM 642 C CA . ALA A 1 83 ? 9.643 6.938 -18.385 1.00 98.56 83 ALA A CA 1
ATOM 643 C C . ALA A 1 83 ? 8.150 6.642 -18.161 1.00 98.56 83 ALA A C 1
ATOM 645 O O . ALA A 1 83 ? 7.582 7.068 -17.158 1.00 98.56 83 ALA A O 1
ATOM 646 N N . VAL A 1 84 ? 7.527 5.855 -19.046 1.00 98.56 84 VAL A N 1
ATOM 647 C CA . VAL A 1 84 ? 6.113 5.468 -18.922 1.00 98.56 84 VAL A CA 1
ATOM 648 C C . VAL A 1 84 ? 5.868 4.665 -17.645 1.00 98.56 84 VAL A C 1
ATOM 650 O O . VAL A 1 84 ? 4.926 4.963 -16.909 1.00 98.56 84 VAL A O 1
ATOM 653 N N . ILE A 1 85 ? 6.705 3.666 -17.349 1.00 98.44 85 ILE A N 1
ATOM 654 C CA . ILE A 1 85 ? 6.532 2.846 -16.144 1.00 98.44 85 ILE A CA 1
ATOM 655 C C . ILE A 1 85 ? 6.742 3.686 -14.878 1.00 98.44 85 ILE A C 1
ATOM 657 O O . ILE A 1 85 ? 5.941 3.579 -13.947 1.00 98.44 85 ILE A O 1
ATOM 661 N N . ALA A 1 86 ? 7.757 4.553 -14.853 1.00 97.94 86 ALA A N 1
ATOM 662 C CA . ALA A 1 86 ? 8.006 5.468 -13.743 1.00 97.94 86 ALA A CA 1
ATOM 663 C C . ALA A 1 86 ? 6.793 6.379 -13.487 1.00 97.94 86 ALA A C 1
ATOM 665 O O . ALA A 1 86 ? 6.339 6.506 -12.347 1.00 97.94 86 ALA A O 1
ATOM 666 N N . SER A 1 87 ? 6.217 6.955 -14.550 1.00 98.06 87 SER A N 1
ATOM 667 C CA . SER A 1 87 ? 5.005 7.774 -14.460 1.00 98.06 87 SER A CA 1
ATOM 668 C C . SER A 1 87 ? 3.801 6.980 -13.955 1.00 98.06 87 SER A C 1
ATOM 670 O O . SER A 1 87 ? 3.080 7.469 -13.090 1.00 98.06 87 SER A O 1
ATOM 672 N N . LEU A 1 88 ? 3.593 5.747 -14.427 1.00 97.44 88 LEU A N 1
ATOM 673 C CA . LEU A 1 88 ? 2.514 4.883 -13.932 1.00 97.44 88 LEU A CA 1
ATOM 674 C C . LEU A 1 88 ? 2.689 4.538 -12.450 1.00 97.44 88 LEU A C 1
ATOM 676 O O . LEU A 1 88 ? 1.720 4.570 -11.696 1.00 97.44 88 LEU A O 1
ATOM 680 N N . LEU A 1 89 ? 3.912 4.238 -12.010 1.00 96.56 89 LEU A N 1
ATOM 681 C CA . LEU A 1 89 ? 4.211 3.952 -10.606 1.00 96.56 89 LEU A CA 1
ATOM 682 C C . LEU A 1 89 ? 3.938 5.161 -9.703 1.00 96.56 89 LEU A C 1
ATOM 684 O O . LEU A 1 89 ? 3.387 4.983 -8.616 1.00 96.56 89 LEU A O 1
ATOM 688 N N . ALA A 1 90 ? 4.281 6.369 -10.161 1.00 94.88 90 ALA A N 1
ATOM 689 C CA . ALA A 1 90 ? 3.995 7.612 -9.448 1.00 94.88 90 ALA A CA 1
ATOM 690 C C . ALA A 1 90 ? 2.491 7.931 -9.415 1.00 94.88 90 ALA A C 1
ATOM 692 O O . ALA A 1 90 ? 1.965 8.312 -8.373 1.00 94.88 90 ALA A O 1
ATOM 693 N N . LEU A 1 91 ? 1.790 7.732 -10.535 1.00 94.56 91 LEU A N 1
ATOM 694 C CA . LEU A 1 91 ? 0.366 8.036 -10.667 1.00 94.56 91 LEU A CA 1
ATOM 695 C C . LEU A 1 91 ? -0.512 7.081 -9.852 1.00 94.56 91 LEU A C 1
ATOM 697 O O . LEU A 1 91 ? -1.432 7.513 -9.167 1.00 94.56 91 LEU A O 1
ATOM 701 N N . LEU A 1 92 ? -0.233 5.778 -9.932 1.00 93.56 92 LEU A N 1
ATOM 702 C CA . LEU A 1 92 ? -1.069 4.748 -9.315 1.00 93.56 92 LEU A CA 1
ATOM 703 C C . LEU A 1 92 ? -0.804 4.571 -7.818 1.00 93.56 92 LEU A C 1
ATOM 705 O O . LEU A 1 92 ? -1.567 3.862 -7.169 1.00 93.56 92 LEU A O 1
ATOM 709 N N . ARG A 1 93 ? 0.294 5.131 -7.284 1.00 94.12 93 ARG A N 1
ATOM 710 C CA . ARG A 1 93 ? 0.681 5.079 -5.857 1.00 94.12 93 ARG A CA 1
ATOM 711 C C . ARG A 1 93 ? 0.538 3.683 -5.234 1.00 94.12 93 ARG A C 1
ATOM 713 O O . ARG A 1 93 ? 0.225 3.531 -4.055 1.00 94.12 93 ARG A O 1
ATOM 720 N N . LEU A 1 94 ? 0.810 2.639 -6.026 1.00 93.50 94 LEU A N 1
ATOM 721 C CA . LEU A 1 94 ? 0.564 1.242 -5.647 1.00 93.50 94 LEU A CA 1
ATOM 722 C C . LEU A 1 94 ? 1.280 0.872 -4.344 1.00 93.50 94 LEU A C 1
ATOM 724 O O . LEU A 1 94 ? 0.730 0.108 -3.554 1.00 93.50 94 LEU A O 1
ATOM 728 N N . GLN A 1 95 ? 2.485 1.424 -4.123 1.00 94.12 95 GLN A N 1
ATOM 729 C CA . GLN A 1 95 ? 3.275 1.219 -2.906 1.00 94.12 95 GLN A CA 1
ATOM 730 C C . GLN A 1 95 ? 2.536 1.684 -1.649 1.00 94.12 95 GLN A C 1
ATOM 732 O O . GLN A 1 95 ? 2.471 0.968 -0.656 1.00 94.12 95 GLN A O 1
ATOM 737 N N . GLU A 1 96 ? 1.989 2.890 -1.695 1.00 93.44 96 GLU A N 1
ATOM 738 C CA . GLU A 1 96 ? 1.290 3.484 -0.562 1.00 93.44 96 GLU A CA 1
ATOM 739 C C . GLU A 1 96 ? -0.015 2.739 -0.295 1.00 93.44 96 GLU A C 1
ATOM 741 O O . GLU A 1 96 ? -0.301 2.377 0.845 1.00 93.44 96 GLU A O 1
ATOM 746 N N . HIS A 1 97 ? -0.748 2.404 -1.361 1.00 92.94 97 HIS A N 1
ATOM 747 C CA . HIS A 1 97 ? -1.982 1.636 -1.261 1.00 92.94 97 HIS A CA 1
ATOM 748 C C . HIS A 1 97 ? -1.774 0.265 -0.613 1.00 92.94 97 HIS A C 1
ATOM 750 O O . HIS A 1 97 ? -2.503 -0.067 0.316 1.00 92.94 97 HIS A O 1
ATOM 756 N N . TRP A 1 98 ? -0.783 -0.539 -1.029 1.00 94.44 98 TRP A N 1
ATOM 757 C CA . TRP A 1 98 ? -0.617 -1.863 -0.405 1.00 94.44 98 TRP A CA 1
ATOM 758 C C . TRP A 1 98 ? -0.207 -1.783 1.068 1.00 94.44 98 TRP A C 1
ATOM 760 O O . TRP A 1 98 ? -0.648 -2.629 1.848 1.00 94.44 98 TRP A O 1
ATOM 770 N N . ILE A 1 99 ? 0.600 -0.786 1.452 1.00 95.06 99 ILE A N 1
ATOM 771 C CA . ILE A 1 99 ? 1.000 -0.567 2.849 1.00 95.06 99 ILE A CA 1
ATOM 772 C C . ILE A 1 99 ? -0.215 -0.154 3.681 1.00 95.06 99 ILE A C 1
ATOM 774 O O . ILE A 1 99 ? -0.460 -0.767 4.717 1.00 95.06 99 ILE A O 1
ATOM 778 N N . SER A 1 100 ? -0.988 0.828 3.206 1.00 94.00 100 SER A N 1
ATOM 779 C CA . SER A 1 100 ? -2.186 1.312 3.898 1.00 94.00 100 SER A CA 1
ATOM 780 C C . SER A 1 100 ? -3.213 0.193 4.084 1.00 94.00 100 SER A C 1
ATOM 782 O O . SER A 1 100 ? -3.589 -0.120 5.210 1.00 94.00 100 SER A O 1
ATOM 784 N N . TYR A 1 101 ? -3.547 -0.530 3.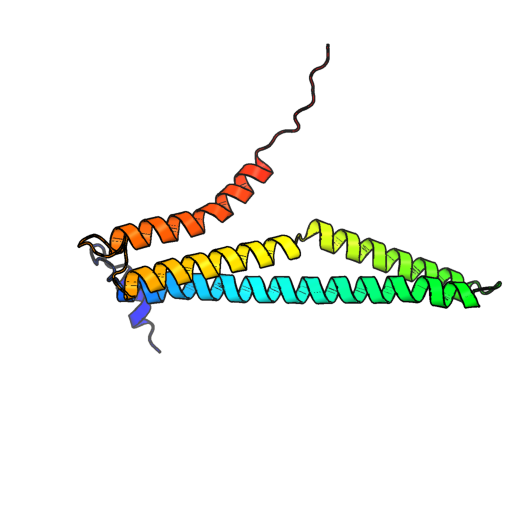009 1.00 95.19 101 TYR A N 1
ATOM 785 C CA . TYR A 1 101 ? -4.490 -1.650 3.070 1.00 95.19 101 TYR A CA 1
ATOM 786 C C . TYR A 1 101 ? -4.050 -2.752 4.029 1.00 95.19 101 TYR A C 1
ATOM 788 O O . TYR A 1 101 ? -4.874 -3.300 4.757 1.00 95.19 101 TYR A O 1
ATOM 796 N N . ARG A 1 102 ? -2.750 -3.066 4.070 1.00 96.38 102 ARG A N 1
ATOM 797 C CA . ARG A 1 102 ? -2.227 -4.052 5.018 1.00 96.38 102 ARG A CA 1
ATOM 798 C C . ARG A 1 102 ? -2.327 -3.550 6.453 1.00 96.38 102 ARG A C 1
ATOM 800 O O . ARG A 1 102 ? -2.714 -4.315 7.324 1.00 96.38 102 ARG A O 1
ATOM 807 N N . ALA A 1 103 ? -1.997 -2.286 6.703 1.00 96.06 103 ALA A N 1
ATOM 808 C CA . ALA A 1 103 ? -2.120 -1.699 8.032 1.00 96.06 103 ALA A CA 1
ATOM 809 C C . ALA A 1 103 ? -3.578 -1.725 8.522 1.00 96.06 103 ALA A C 1
ATOM 811 O O . ALA A 1 103 ? -3.823 -2.119 9.659 1.00 96.06 103 ALA A O 1
ATOM 812 N N . THR A 1 104 ? -4.539 -1.388 7.656 1.00 96.25 104 THR A N 1
ATOM 813 C CA . THR A 1 104 ? -5.973 -1.468 7.967 1.00 96.25 104 THR A CA 1
ATOM 814 C C . THR A 1 104 ? -6.409 -2.908 8.241 1.00 96.25 104 THR A C 1
ATOM 816 O O . THR A 1 104 ? -7.054 -3.155 9.256 1.00 96.25 104 THR A O 1
ATOM 819 N N . ALA A 1 105 ? -6.011 -3.877 7.407 1.00 97.06 105 ALA A N 1
ATOM 820 C CA . ALA A 1 105 ? -6.328 -5.289 7.635 1.00 97.06 105 ALA A CA 1
ATOM 821 C C . ALA A 1 105 ? -5.783 -5.801 8.978 1.00 97.06 105 ALA A C 1
ATOM 823 O O . ALA A 1 105 ? -6.506 -6.456 9.726 1.00 97.06 105 ALA A O 1
ATOM 824 N N . GLU A 1 106 ? -4.530 -5.484 9.311 1.00 98.00 106 GLU A N 1
ATOM 825 C CA . GLU A 1 106 ? -3.923 -5.879 10.586 1.00 98.00 106 GLU A CA 1
ATOM 826 C C . GLU A 1 106 ? -4.592 -5.187 11.782 1.00 98.00 106 GLU A C 1
ATOM 828 O O . GLU A 1 106 ? -4.813 -5.828 12.807 1.00 98.00 106 GLU A O 1
ATOM 833 N N . ALA A 1 107 ? -4.992 -3.918 11.652 1.00 97.56 107 ALA A N 1
ATOM 834 C CA . ALA A 1 107 ? -5.753 -3.222 12.689 1.00 97.56 107 ALA A CA 1
ATOM 835 C C . ALA A 1 107 ? -7.131 -3.867 12.921 1.00 97.56 107 ALA A C 1
ATOM 837 O O . ALA A 1 107 ? -7.513 -4.108 14.063 1.00 97.56 107 ALA A O 1
ATOM 838 N N . LEU A 1 108 ? -7.850 -4.218 11.849 1.00 98.00 108 LEU A N 1
ATOM 839 C CA . LEU A 1 108 ? -9.135 -4.919 11.937 1.00 98.00 108 LEU A CA 1
ATOM 840 C C . LEU A 1 108 ? -8.988 -6.309 12.575 1.00 98.00 108 LEU A C 1
ATOM 842 O O . LEU A 1 108 ? -9.795 -6.683 13.426 1.00 98.00 108 LEU A O 1
ATOM 846 N N . LYS A 1 109 ? -7.942 -7.066 12.212 1.00 98.38 109 LYS A N 1
ATOM 847 C CA . LYS A 1 109 ? -7.618 -8.353 12.855 1.00 98.38 109 LYS A CA 1
ATOM 848 C C . LYS A 1 109 ? -7.321 -8.173 14.340 1.00 98.38 109 LYS A C 1
ATOM 850 O O . LYS A 1 109 ? -7.782 -8.979 15.141 1.00 98.38 109 LYS A O 1
ATOM 855 N N . ALA A 1 110 ? -6.577 -7.133 14.711 1.00 98.12 110 ALA A N 1
ATOM 856 C CA . ALA A 1 110 ? -6.273 -6.845 16.106 1.00 98.12 110 ALA A CA 1
ATOM 857 C C . ALA A 1 110 ? -7.551 -6.584 16.917 1.00 98.12 110 ALA A C 1
ATOM 859 O O . ALA A 1 110 ? -7.740 -7.231 17.944 1.00 98.12 110 ALA A O 1
ATOM 860 N N . GLU A 1 111 ? -8.461 -5.729 16.434 1.00 98.06 111 GLU A N 1
ATOM 861 C CA . GLU A 1 111 ? -9.746 -5.487 17.113 1.00 98.06 111 GLU A CA 1
ATOM 862 C C . GLU A 1 111 ? -10.598 -6.766 17.190 1.00 98.06 111 GLU A C 1
ATOM 864 O O . GLU A 1 111 ? -11.152 -7.070 18.247 1.00 98.06 111 GLU A O 1
ATOM 869 N N . LYS A 1 112 ? -10.630 -7.580 16.119 1.00 98.06 112 LYS A N 1
ATOM 870 C CA . LYS A 1 112 ? -11.292 -8.897 16.130 1.00 98.06 112 LYS A CA 1
ATOM 871 C C . LYS A 1 112 ? -10.749 -9.784 17.250 1.00 98.06 112 LYS A C 1
ATOM 873 O O . LYS A 1 112 ? -11.526 -10.354 18.011 1.00 98.06 112 LYS A O 1
ATOM 878 N N . PHE A 1 113 ? -9.427 -9.934 17.341 1.00 97.94 113 PHE A N 1
ATOM 879 C CA . PHE A 1 113 ? -8.819 -10.807 18.342 1.00 97.94 113 PHE A CA 1
ATOM 880 C C . PHE A 1 113 ? -9.040 -10.289 19.757 1.00 97.94 113 PHE A C 1
ATOM 882 O O . PHE A 1 113 ? -9.435 -11.079 20.605 1.00 97.94 113 PHE A O 1
ATOM 889 N N . LEU A 1 114 ? -8.863 -8.987 19.998 1.00 97.94 114 LEU A N 1
ATOM 890 C CA . LEU A 1 114 ? -9.108 -8.385 21.310 1.00 97.94 114 LEU A CA 1
ATOM 891 C C . LEU A 1 114 ? -10.555 -8.602 21.775 1.00 97.94 114 LEU A C 1
ATOM 893 O O . LEU A 1 114 ? -10.776 -8.908 22.947 1.00 97.94 114 LEU A O 1
ATOM 897 N N . PHE A 1 115 ? -11.526 -8.481 20.864 1.00 97.56 115 PHE A N 1
ATOM 898 C CA . PHE A 1 115 ? -12.931 -8.756 21.156 1.00 97.56 115 PHE A CA 1
ATOM 899 C C . PHE A 1 115 ? -13.164 -10.231 21.497 1.00 97.56 115 PHE A C 1
ATOM 901 O O . PHE A 1 115 ? -13.746 -10.541 22.535 1.00 97.56 115 PHE A O 1
ATOM 908 N N . LEU A 1 116 ? -12.659 -11.148 20.665 1.00 96.69 116 LEU A N 1
ATOM 909 C CA . LEU A 1 116 ? -12.826 -12.592 20.866 1.00 96.69 116 LEU A CA 1
ATOM 910 C C . LEU A 1 116 ? -12.152 -13.104 22.145 1.00 96.69 116 LEU A C 1
ATOM 912 O O . LEU A 1 116 ? -12.629 -14.064 22.745 1.00 96.69 116 LEU A O 1
ATOM 916 N N . THR A 1 117 ? -11.056 -12.478 22.575 1.00 97.00 117 THR A N 1
ATOM 917 C CA . THR A 1 117 ? -10.358 -12.832 23.819 1.00 97.00 117 THR A CA 1
ATOM 918 C C . THR A 1 117 ? -10.855 -12.051 25.034 1.00 97.00 117 THR A C 1
ATOM 920 O O . THR A 1 117 ? -10.245 -12.166 26.097 1.00 97.00 117 THR A O 1
ATOM 923 N N . GLN A 1 118 ? -11.911 -11.236 24.890 1.00 95.50 118 GLN A N 1
ATOM 924 C CA . GLN A 1 118 ? -12.449 -10.362 25.944 1.00 95.50 118 GLN A CA 1
ATOM 925 C C . GLN A 1 118 ? -11.357 -9.532 26.639 1.00 95.50 118 GLN A C 1
ATOM 927 O O . GLN A 1 118 ? -11.389 -9.274 27.841 1.00 95.50 118 GLN A O 1
ATOM 932 N N . THR A 1 119 ? -10.330 -9.150 25.880 1.00 96.38 119 THR A N 1
ATOM 933 C CA . THR A 1 119 ? -9.216 -8.343 26.376 1.00 96.38 119 THR A CA 1
ATOM 934 C C . THR A 1 119 ? -9.607 -6.876 26.330 1.00 96.38 119 THR A C 1
ATOM 936 O O . THR A 1 119 ? -10.343 -6.463 25.436 1.00 96.38 119 THR A O 1
ATOM 939 N N . GLN A 1 120 ? -9.091 -6.066 27.261 1.00 93.19 120 GLN A N 1
ATOM 940 C CA . GLN A 1 120 ? -9.309 -4.619 27.239 1.00 93.19 120 GLN A CA 1
ATOM 941 C C . GLN A 1 120 ? -9.091 -4.040 25.830 1.00 93.19 120 GLN A C 1
ATOM 943 O O . GLN A 1 120 ? -8.061 -4.318 25.211 1.00 93.19 120 GLN A O 1
ATOM 948 N N . PRO A 1 121 ? -10.035 -3.230 25.316 1.00 94.56 121 PRO A N 1
ATOM 949 C CA . PRO A 1 121 ? -11.170 -2.611 26.020 1.00 94.56 121 PRO A CA 1
ATOM 950 C C . PRO A 1 121 ? -12.502 -3.401 25.977 1.00 94.56 121 PRO A C 1
ATOM 952 O O . PRO A 1 121 ? -13.546 -2.835 26.295 1.00 94.56 121 PRO A O 1
ATOM 955 N N . TYR A 1 122 ? -12.486 -4.667 25.553 1.00 96.88 122 TYR A N 1
ATOM 956 C CA . TYR A 1 122 ? -13.663 -5.524 25.350 1.00 96.88 122 TYR A CA 1
ATOM 957 C C . TYR A 1 122 ? -14.010 -6.416 26.552 1.00 96.88 122 TYR A C 1
ATOM 959 O O . TYR A 1 122 ? -14.785 -7.359 26.430 1.00 96.88 122 TYR A O 1
ATOM 967 N N . ASP A 1 123 ? -13.465 -6.110 27.725 1.00 95.25 123 ASP A N 1
ATOM 968 C CA . ASP A 1 123 ? -13.698 -6.799 29.000 1.00 95.25 123 ASP A CA 1
ATOM 969 C C . ASP A 1 123 ? -15.011 -6.373 29.699 1.00 95.25 123 ASP A C 1
ATOM 971 O O . ASP A 1 123 ? -15.198 -6.623 30.888 1.00 95.25 123 ASP A O 1
ATOM 975 N N . LYS A 1 124 ? -15.920 -5.694 28.983 1.00 91.12 124 LYS A N 1
ATOM 976 C CA . LYS A 1 124 ? -17.135 -5.052 29.521 1.00 91.12 124 LYS A CA 1
ATOM 977 C C . LYS A 1 124 ? -18.384 -5.460 28.740 1.00 91.12 124 LYS A C 1
ATOM 979 O O . LYS A 1 124 ? -18.292 -5.882 27.593 1.00 91.12 124 LYS A O 1
ATOM 984 N N . GLU A 1 125 ? -19.559 -5.250 29.337 1.00 85.31 125 GLU A N 1
ATOM 985 C CA . GLU A 1 125 ? -20.859 -5.644 28.762 1.00 85.31 125 GLU A CA 1
ATOM 986 C C . GLU A 1 125 ? -21.158 -5.009 27.388 1.00 85.31 125 GLU A C 1
ATOM 988 O O . GLU A 1 125 ? -21.810 -5.637 26.560 1.00 85.31 125 GLU A O 1
ATOM 993 N N . ASP A 1 126 ? -20.632 -3.812 27.100 1.00 90.62 126 ASP A N 1
ATOM 994 C CA . ASP A 1 126 ? -20.884 -3.083 25.843 1.00 90.62 126 ASP A CA 1
ATOM 995 C C . ASP A 1 126 ? -19.810 -3.304 24.751 1.00 90.62 126 ASP A C 1
ATOM 997 O O . ASP A 1 126 ? -19.580 -2.471 23.869 1.00 90.62 126 ASP A O 1
ATOM 1001 N N . ALA A 1 127 ? -19.099 -4.435 24.816 1.00 93.94 127 ALA A N 1
ATOM 1002 C CA . ALA A 1 127 ? -17.976 -4.741 23.929 1.00 93.94 127 ALA A CA 1
ATOM 1003 C C . ALA A 1 127 ? -18.343 -4.705 22.433 1.00 93.94 127 ALA A C 1
ATOM 1005 O O . ALA A 1 127 ? -17.531 -4.267 21.615 1.00 93.94 127 ALA A O 1
ATOM 1006 N N . LEU A 1 128 ? -19.558 -5.135 22.064 1.00 94.69 128 LEU A N 1
ATOM 1007 C CA . LEU A 1 128 ? -19.984 -5.184 20.662 1.00 94.69 128 LEU A CA 1
ATOM 1008 C C . LEU A 1 128 ? -20.151 -3.782 20.064 1.00 94.69 128 LEU A C 1
ATOM 1010 O O . LEU A 1 128 ? -19.624 -3.526 18.983 1.00 94.69 128 LEU A O 1
ATOM 1014 N N . HIS A 1 129 ? -20.815 -2.850 20.756 1.00 93.88 129 HIS A N 1
ATOM 1015 C CA . HIS A 1 129 ? -20.947 -1.476 20.256 1.00 93.88 129 HIS A CA 1
ATOM 1016 C C . HIS A 1 129 ? -19.581 -0.810 20.105 1.00 93.88 129 HIS A C 1
ATOM 1018 O O . HIS A 1 129 ? -19.325 -0.147 19.097 1.00 93.88 129 HIS A O 1
ATOM 1024 N N . LEU A 1 130 ? -18.675 -1.034 21.062 1.00 96.19 130 LEU A N 1
ATOM 1025 C CA . LEU A 1 130 ? -17.311 -0.524 20.970 1.00 96.19 130 LEU A CA 1
ATOM 1026 C C . LEU A 1 130 ? -16.552 -1.119 19.773 1.00 96.19 130 LEU A C 1
ATOM 1028 O O . LEU A 1 130 ? -15.813 -0.399 19.098 1.00 96.19 130 LEU A O 1
ATOM 1032 N N . LEU A 1 131 ? -16.738 -2.413 19.485 1.00 96.94 131 LEU A N 1
ATOM 1033 C CA . LEU A 1 131 ? -16.135 -3.072 18.325 1.00 96.94 131 LEU A CA 1
ATOM 1034 C C . LEU A 1 131 ? -16.637 -2.432 17.034 1.00 96.94 131 LEU A C 1
ATOM 1036 O O . LEU A 1 131 ? -15.825 -2.041 16.198 1.00 96.94 131 LEU A O 1
ATOM 1040 N N . VAL A 1 132 ? -17.955 -2.278 16.899 1.00 96.12 132 VAL A N 1
ATOM 1041 C CA . VAL A 1 132 ? -18.578 -1.662 15.722 1.00 96.12 132 VAL A CA 1
ATOM 1042 C C . VAL A 1 132 ? -18.047 -0.245 15.513 1.00 96.12 132 VAL A C 1
ATOM 1044 O O . VAL A 1 132 ? -17.584 0.077 14.422 1.00 96.12 132 VAL A O 1
ATOM 1047 N N . GLN A 1 133 ? -18.019 0.583 16.561 1.00 95.44 133 GLN A N 1
ATOM 1048 C CA . GLN A 1 133 ? -17.501 1.951 16.474 1.00 95.44 133 GLN A CA 1
ATOM 1049 C C . GLN A 1 133 ? -16.046 1.999 15.997 1.00 95.44 133 GLN A C 1
ATOM 1051 O O . GLN A 1 133 ? -15.703 2.806 15.133 1.00 95.44 133 GLN A O 1
ATOM 1056 N N . ARG A 1 134 ? -15.180 1.140 16.545 1.00 96.25 134 ARG A N 1
ATOM 1057 C CA . ARG A 1 134 ? -13.757 1.107 16.182 1.00 96.25 134 ARG A CA 1
ATOM 1058 C C . ARG A 1 134 ? -13.530 0.593 14.769 1.00 96.25 134 ARG A C 1
ATOM 1060 O O . ARG A 1 134 ? -12.753 1.193 14.031 1.00 96.25 134 ARG A O 1
ATOM 1067 N N . VAL A 1 135 ? -14.230 -0.470 14.379 1.00 96.44 135 VAL A N 1
ATOM 1068 C CA . VAL A 1 135 ? -14.174 -1.013 13.018 1.00 96.44 135 VAL A CA 1
ATOM 1069 C C . VAL A 1 135 ? -14.634 0.043 12.016 1.00 96.44 135 VAL A C 1
ATOM 1071 O O . VAL A 1 135 ? -13.874 0.384 11.116 1.00 96.44 135 VAL A O 1
ATOM 1074 N N . GLU A 1 136 ? -15.808 0.646 12.196 1.00 94.50 136 GLU A N 1
ATOM 1075 C CA . GLU A 1 136 ? -16.317 1.654 11.255 1.00 94.50 136 GLU A CA 1
ATOM 1076 C C . GLU A 1 136 ? -15.450 2.928 11.231 1.00 94.50 136 GLU A C 1
ATOM 1078 O O . GLU A 1 136 ? -15.289 3.551 10.177 1.00 94.50 136 GLU A O 1
ATOM 1083 N N . ALA A 1 137 ? -14.797 3.284 12.344 1.00 94.31 137 ALA A N 1
ATOM 1084 C CA . ALA A 1 137 ? -13.802 4.356 12.368 1.00 94.31 137 ALA A CA 1
ATOM 1085 C C . ALA A 1 137 ? -12.546 4.014 11.543 1.00 94.31 137 ALA A C 1
ATOM 1087 O O . ALA A 1 137 ? -12.047 4.873 10.810 1.00 94.31 137 ALA A O 1
ATOM 1088 N N . LEU A 1 138 ? -12.046 2.773 11.621 1.00 94.19 138 LEU A N 1
ATOM 1089 C CA . LEU A 1 138 ? -10.926 2.300 10.796 1.00 94.19 138 LEU A CA 1
ATOM 1090 C C . LEU A 1 138 ? -11.285 2.332 9.304 1.00 94.19 138 LEU A C 1
ATOM 1092 O O . LEU A 1 138 ? -10.496 2.833 8.504 1.00 94.19 138 LEU A O 1
ATOM 1096 N N . LEU A 1 139 ? -12.489 1.880 8.944 1.00 91.81 139 LEU A N 1
ATOM 1097 C CA . LEU A 1 139 ? -12.982 1.878 7.561 1.00 91.81 139 LEU A CA 1
ATOM 1098 C C . LEU A 1 139 ? -13.182 3.304 7.012 1.00 91.81 139 LEU A C 1
ATOM 1100 O O . LEU A 1 139 ? -12.841 3.601 5.868 1.00 91.81 139 LEU A O 1
ATOM 1104 N N . SER A 1 140 ? -13.681 4.225 7.840 1.00 85.94 140 SER A N 1
ATOM 1105 C CA . SER A 1 140 ? -13.941 5.619 7.440 1.00 85.94 140 SER A CA 1
ATOM 1106 C C . SER A 1 140 ? -12.669 6.450 7.235 1.00 85.94 140 SER A C 1
ATOM 1108 O O . SER A 1 140 ? -12.681 7.469 6.529 1.00 85.94 140 SER A O 1
ATOM 1110 N N . LYS A 1 141 ? -11.552 6.032 7.840 1.00 76.69 141 LYS A N 1
ATOM 1111 C CA . LYS A 1 141 ? -10.273 6.746 7.771 1.00 76.69 141 L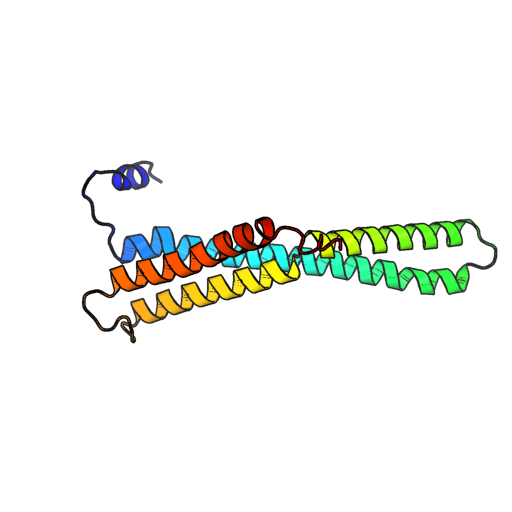YS A CA 1
ATOM 1112 C C . LYS A 1 141 ? -9.744 6.847 6.336 1.00 76.69 141 LYS A C 1
ATOM 1114 O O . LYS A 1 141 ? -9.242 7.902 5.956 1.00 76.69 141 LYS A O 1
ATOM 1119 N N . GLU A 1 142 ? -9.947 5.817 5.517 1.00 63.50 142 GLU A N 1
ATOM 1120 C CA . GLU A 1 142 ? -9.541 5.833 4.104 1.00 63.50 142 GLU A CA 1
ATOM 1121 C C . GLU A 1 142 ? -10.378 6.781 3.242 1.00 63.50 142 GLU A C 1
ATOM 1123 O O . GLU A 1 142 ? -9.841 7.490 2.390 1.00 63.50 142 GLU A O 1
ATOM 1128 N N . SER A 1 143 ? -11.689 6.850 3.486 1.00 59.56 143 SER A N 1
ATOM 1129 C CA . SER A 1 143 ? -12.580 7.749 2.741 1.00 59.56 143 SER A CA 1
ATOM 1130 C C . SER A 1 143 ? -12.239 9.224 3.012 1.00 59.56 143 SER A C 1
ATOM 1132 O O . SER A 1 143 ? -12.282 10.081 2.127 1.00 59.56 143 SER A O 1
ATOM 1134 N N . THR A 1 144 ? -11.792 9.520 4.236 1.00 58.16 144 THR A N 1
ATOM 1135 C CA . THR A 1 144 ? -11.416 10.876 4.661 1.00 58.16 144 THR A CA 1
ATOM 1136 C C . THR A 1 144 ? -10.093 11.343 4.043 1.00 58.16 144 THR A C 1
ATOM 1138 O O . THR A 1 144 ? -9.947 12.527 3.730 1.00 58.16 144 THR A O 1
ATOM 1141 N N . GLU A 1 145 ? -9.129 10.442 3.822 1.00 57.59 145 GLU A N 1
ATOM 1142 C CA . GLU A 1 145 ? -7.880 10.772 3.118 1.00 57.59 145 GLU A CA 1
ATOM 1143 C C . GLU A 1 145 ? -8.132 11.177 1.657 1.00 57.59 145 GLU A C 1
ATOM 1145 O O . GLU A 1 145 ? -7.485 12.101 1.149 1.00 57.59 145 GLU A O 1
ATOM 1150 N N . TRP A 1 146 ? -9.125 10.573 0.998 1.00 53.25 146 TRP A N 1
ATOM 1151 C CA . TRP A 1 146 ? -9.550 10.971 -0.348 1.00 53.25 146 TRP A CA 1
ATOM 1152 C C . TRP A 1 146 ? -10.202 12.363 -0.369 1.00 53.25 146 TRP A C 1
ATOM 1154 O O . TRP A 1 146 ? -9.836 13.208 -1.188 1.00 53.25 146 TRP A O 1
ATOM 1164 N N . ILE A 1 147 ? -11.099 12.656 0.578 1.00 56.75 147 ILE A N 1
ATOM 1165 C CA . ILE A 1 147 ? -11.742 13.979 0.682 1.00 56.75 147 ILE A CA 1
ATOM 1166 C C . ILE A 1 147 ? -10.707 15.066 1.010 1.00 56.75 147 ILE A C 1
ATOM 1168 O O . ILE A 1 147 ? -10.701 16.133 0.406 1.00 56.75 147 ILE A O 1
ATOM 1172 N N . ARG A 1 148 ? -9.772 14.804 1.930 1.00 51.53 148 ARG A N 1
ATOM 1173 C CA . ARG A 1 148 ? -8.739 15.782 2.310 1.00 51.53 148 ARG A CA 1
ATOM 1174 C C . ARG A 1 148 ? -7.735 16.052 1.184 1.00 51.53 148 ARG A C 1
ATOM 1176 O O . ARG A 1 148 ? -7.288 17.187 1.040 1.00 51.53 148 ARG A O 1
ATOM 1183 N N . SER A 1 149 ? -7.378 15.038 0.395 1.00 56.53 149 SER A N 1
ATOM 1184 C CA . SER A 1 149 ? -6.466 15.202 -0.748 1.00 56.53 149 SER A CA 1
ATOM 1185 C C . SER A 1 149 ? -7.113 15.905 -1.946 1.00 56.53 149 SER A C 1
ATOM 1187 O O . SER A 1 149 ? -6.400 16.534 -2.722 1.00 56.53 149 SER A O 1
ATOM 1189 N N . THR A 1 150 ? -8.442 15.867 -2.068 1.00 59.78 150 THR A N 1
ATOM 1190 C CA . THR A 1 150 ? -9.198 16.586 -3.109 1.00 59.78 150 THR A CA 1
ATOM 1191 C C . THR A 1 150 ? -9.647 17.986 -2.679 1.00 59.78 150 THR A C 1
ATOM 1193 O O . THR A 1 150 ? -9.832 18.852 -3.529 1.00 59.78 150 THR A O 1
ATOM 1196 N N . ALA A 1 151 ? -9.772 18.240 -1.372 1.00 58.75 151 ALA A N 1
ATOM 1197 C CA . ALA A 1 151 ? -10.257 19.507 -0.831 1.00 58.75 151 ALA A CA 1
ATOM 1198 C C . ALA A 1 151 ? -9.176 20.570 -0.572 1.00 58.75 151 ALA A C 1
ATOM 1200 O O . ALA A 1 151 ? -9.541 21.666 -0.158 1.00 58.75 151 ALA A O 1
ATOM 1201 N N . LYS A 1 152 ? -7.874 20.300 -0.776 1.00 42.19 152 LYS A N 1
ATOM 1202 C CA . LYS A 1 152 ? -6.831 21.329 -0.601 1.00 42.19 152 LYS A CA 1
ATOM 1203 C C . LYS A 1 152 ? -6.777 22.230 -1.850 1.00 42.19 152 LYS A C 1
ATOM 1205 O O . LYS A 1 152 ? -6.283 21.770 -2.880 1.00 42.19 152 LYS A O 1
ATOM 1210 N N . PRO A 1 153 ? -7.244 23.496 -1.801 1.00 53.88 153 PRO A N 1
ATOM 1211 C CA . PRO A 1 153 ? -7.052 24.431 -2.905 1.00 53.88 153 PRO A CA 1
ATOM 1212 C C . PRO A 1 153 ? -5.560 24.797 -2.991 1.00 53.88 153 PRO A C 1
ATOM 1214 O O . PRO A 1 153 ? -4.861 24.718 -1.974 1.00 53.88 153 PRO A O 1
ATOM 1217 N N . PRO A 1 154 ? -5.040 25.204 -4.162 1.00 50.75 154 PRO A N 1
ATOM 1218 C CA . PRO A 1 154 ? -3.670 25.691 -4.262 1.00 50.75 154 PRO A CA 1
ATOM 1219 C C . PRO A 1 154 ? -3.491 26.923 -3.361 1.00 50.75 154 PRO A C 1
ATOM 1221 O O . PRO A 1 154 ? -4.028 27.996 -3.627 1.00 50.75 154 PRO A O 1
ATOM 1224 N N . GLU A 1 155 ? -2.740 26.763 -2.270 1.00 58.31 155 GLU A N 1
ATOM 1225 C CA . GLU A 1 155 ? -2.254 27.874 -1.450 1.00 58.31 155 GLU A CA 1
ATOM 1226 C C . GLU A 1 155 ? -1.217 28.642 -2.271 1.00 58.31 155 GLU A C 1
ATOM 1228 O O . GLU A 1 155 ? -0.050 28.256 -2.335 1.00 58.31 155 GLU A O 1
ATOM 1233 N N . GLY A 1 156 ? -1.655 29.705 -2.946 1.00 60.34 156 GLY A N 1
ATOM 1234 C CA . GLY A 1 156 ? -0.740 30.537 -3.714 1.00 60.34 156 GLY A CA 1
ATOM 1235 C C . GLY A 1 156 ? -1.392 31.535 -4.657 1.00 60.34 156 GLY A C 1
ATOM 1236 O O . GLY A 1 156 ? -1.089 31.518 -5.842 1.00 60.34 156 GLY A O 1
ATOM 1237 N N . GLU A 1 157 ? -2.207 32.457 -4.147 1.00 52.00 157 GLU A N 1
ATOM 1238 C CA . GLU A 1 157 ? -2.352 33.760 -4.808 1.00 52.00 157 GLU A CA 1
ATOM 1239 C C . GLU A 1 157 ? -2.428 34.871 -3.760 1.00 52.00 157 GLU A C 1
ATOM 1241 O O . GLU A 1 157 ? -3.451 35.508 -3.546 1.00 52.00 157 GLU A O 1
ATOM 1246 N N . ASN A 1 158 ? -1.306 35.080 -3.068 1.00 55.25 158 ASN A N 1
ATOM 1247 C CA . ASN A 1 158 ? -1.033 36.359 -2.429 1.00 55.25 158 ASN A CA 1
ATOM 1248 C C . ASN A 1 158 ? -0.297 37.204 -3.478 1.00 55.25 158 ASN A C 1
ATOM 1250 O O . ASN A 1 158 ? 0.915 37.071 -3.656 1.00 55.25 158 ASN A O 1
ATOM 1254 N N . ARG A 1 159 ? -1.051 37.995 -4.245 1.00 46.25 159 ARG A N 1
ATOM 1255 C CA . ARG A 1 159 ? -0.499 39.072 -5.069 1.00 46.25 159 ARG A CA 1
ATOM 1256 C C . ARG A 1 159 ? -0.759 40.388 -4.344 1.00 46.25 159 ARG A C 1
ATOM 1258 O O . ARG A 1 159 ? -1.901 40.714 -4.040 1.00 46.25 159 ARG A O 1
ATOM 1265 N N . THR A 1 160 ? 0.363 41.024 -4.028 1.00 55.75 160 THR A N 1
ATOM 1266 C CA . THR A 1 160 ? 0.578 42.391 -3.537 1.00 55.75 160 THR A CA 1
ATOM 1267 C C . THR A 1 160 ? -0.350 43.432 -4.136 1.00 55.75 160 THR A C 1
ATOM 1269 O O . THR A 1 160 ? -0.549 43.358 -5.372 1.00 55.75 160 THR A O 1
#

Sequence (160 aa):
MDAESQDDLLTPGKMISADEYIEQRLNDQISWYDRKSGTNQLWFKRLRFAEIVAAAIIPLLSGFAGQSLSIKIAIGAFGVVVAVIASLLALLRLQEHWISYRATAEALKAEKFLFLTQTQPYDKEDALHLLVQRVEALLSKESTEWIRSTAKPPEGENRT